Protein AF-A0A7S1IPW2-F1 (afdb_monomer_lite)

InterPro domains:
  IPR012319 Formamidopyrimidine-DNA glycosylase, catalytic domain [PF01149] (5-88)
  IPR012319 Formamidopyrimidine-DNA glycosylase, catalytic domain [PS51068] (1-64)
  IPR012319 Formamidopyrimidine-DNA glycosylase, catalytic domain [SM00898] (1-96)
  IPR035937 Formamidopyrimidine-DNA glycosylase, N-terminal [G3DSA:3.20.190.10] (1-101)
  IPR035937 Formamidopyrimidine-DNA glycosylase, N-terminal [SSF81624] (7-118)

Secondary structure (DSSP, 8-state):
---HHHHHHHHTT-EEEEEEEETTEEEEEEESSS-EEEEE-TTTEEEEETTSPPPS--SS---TTSSSPTTEEEEEE-TTS-EEEEEESS-TTS-EEEEESS-GGGSTTGGGSPPPTTTS---HHHHHHHHHT--S-HHHHHH-TT-

pLDDT: mean 88.31, std 10.42, range [50.03, 96.75]

Foldseek 3Di:
DDDPVRVCVVPPPWDFDDWDDADQKIWTQTPVAFKIKMKGQFDQKDKDKQPDDDDPPDPDDFPNPDPPTPQFPDWDADPVRIIMTIGGPPDPVGMDIDMDRDDDCCDPPNVQFDAGPPPGDDDVVVVCVQQVPDDDDSVVSVPPRND

Radius of gyration: 17.46 Å; chains: 1; bounding box: 42×35×47 Å

Structure (mmCIF, N/CA/C/O backbone):
data_AF-A0A7S1IPW2-F1
#
_entry.id   AF-A0A7S1IPW2-F1
#
loop_
_atom_site.group_PDB
_atom_site.id
_atom_site.type_symbol
_atom_site.label_atom_id
_atom_site.label_alt_id
_atom_site.label_comp_id
_atom_site.label_asym_id
_atom_site.label_entity_id
_atom_site.label_seq_id
_atom_site.pdbx_PDB_ins_code
_atom_site.Cartn_x
_atom_site.Cartn_y
_atom_site.Cartn_z
_atom_site.occupancy
_atom_site.B_iso_or_equiv
_atom_site.auth_seq_id
_atom_site.auth_comp_id
_atom_site.auth_asym_id
_atom_site.auth_atom_id
_atom_site.pdbx_PDB_model_num
ATOM 1 N N . LYS A 1 1 ? 8.677 12.962 5.984 1.00 60.56 1 LYS A N 1
ATOM 2 C CA . LYS A 1 1 ? 7.845 12.067 6.827 1.00 60.56 1 LYS A CA 1
ATOM 3 C C . LYS A 1 1 ? 6.716 12.916 7.394 1.00 60.56 1 LYS A C 1
ATOM 5 O O . LYS A 1 1 ? 7.023 13.973 7.926 1.00 60.56 1 LYS A O 1
ATOM 10 N N . VAL A 1 2 ? 5.459 12.518 7.205 1.00 81.62 2 VAL A N 1
ATOM 11 C CA . VAL A 1 2 ? 4.288 13.218 7.767 1.00 81.62 2 VAL A CA 1
ATOM 12 C C . VAL A 1 2 ? 4.082 12.719 9.200 1.00 81.62 2 VAL A C 1
ATOM 14 O O . VAL A 1 2 ? 4.329 11.543 9.466 1.00 81.62 2 VAL A O 1
ATOM 17 N N . SER A 1 3 ? 3.699 13.593 10.132 1.00 91.00 3 SER A N 1
ATOM 18 C CA . SER A 1 3 ? 3.393 13.177 11.505 1.00 91.00 3 SER A CA 1
ATOM 19 C C . SER A 1 3 ? 2.047 12.452 11.563 1.00 91.00 3 SER A C 1
ATOM 21 O O . SER A 1 3 ? 1.158 12.713 10.752 1.00 91.00 3 SER A O 1
ATOM 23 N N . PHE A 1 4 ? 1.864 11.575 12.552 1.00 91.44 4 PHE A N 1
ATOM 24 C CA . PHE A 1 4 ? 0.583 10.890 12.743 1.00 91.44 4 PHE A CA 1
ATOM 25 C C . PHE A 1 4 ? -0.579 11.875 12.945 1.00 91.44 4 PHE A C 1
ATOM 27 O O . PHE A 1 4 ? -1.653 11.665 12.398 1.00 91.44 4 PHE A O 1
ATOM 34 N N . ALA A 1 5 ? -0.355 12.990 13.650 1.00 94.38 5 ALA A N 1
ATOM 35 C CA . ALA A 1 5 ? -1.375 14.019 13.851 1.00 94.38 5 ALA A CA 1
ATOM 36 C C . ALA A 1 5 ? -1.866 14.627 12.526 1.00 94.38 5 ALA A C 1
ATOM 38 O O . ALA A 1 5 ? -3.068 14.754 12.313 1.00 94.38 5 ALA A O 1
ATOM 39 N N . VAL A 1 6 ? -0.944 14.947 11.610 1.00 94.00 6 VAL A N 1
ATOM 40 C CA . VAL A 1 6 ? -1.299 15.467 10.279 1.00 94.00 6 VAL A CA 1
ATOM 41 C C . VAL A 1 6 ? -1.972 14.385 9.439 1.00 94.00 6 VAL A C 1
ATOM 43 O O . VAL A 1 6 ? -2.956 14.668 8.762 1.00 94.00 6 VAL A O 1
ATOM 46 N N . PHE A 1 7 ? -1.478 13.145 9.504 1.00 93.62 7 PHE A N 1
ATOM 47 C CA . PHE A 1 7 ? -2.085 12.006 8.817 1.00 93.62 7 PHE A CA 1
ATOM 48 C C . PHE A 1 7 ? -3.541 11.803 9.253 1.00 93.62 7 PHE A C 1
ATOM 50 O O . PHE A 1 7 ? -4.439 11.798 8.418 1.00 93.62 7 PHE A O 1
ATOM 57 N N . LYS A 1 8 ? -3.778 11.729 10.565 1.00 95.06 8 LYS A N 1
ATOM 58 C CA . LYS A 1 8 ? -5.102 11.589 11.169 1.00 95.06 8 LYS A CA 1
ATOM 59 C C . LYS A 1 8 ? -6.031 12.728 10.747 1.00 95.06 8 LYS A C 1
ATOM 61 O O . LYS A 1 8 ? -7.079 12.463 10.171 1.00 95.06 8 LYS A O 1
ATOM 66 N N . ALA A 1 9 ? -5.609 13.980 10.929 1.00 94.62 9 ALA A N 1
ATOM 67 C CA . ALA A 1 9 ? -6.421 15.150 10.588 1.00 94.62 9 ALA A CA 1
ATOM 68 C C . ALA A 1 9 ? -6.792 15.218 9.097 1.00 94.62 9 ALA A C 1
ATOM 70 O O . ALA A 1 9 ? -7.846 15.732 8.734 1.00 94.62 9 ALA A O 1
ATOM 71 N N . LYS A 1 10 ? -5.929 14.705 8.212 1.00 93.56 10 LYS A N 1
ATOM 72 C CA . LYS A 1 10 ? -6.196 14.667 6.771 1.00 93.56 10 LYS A CA 1
ATOM 73 C C . LYS A 1 10 ? -7.167 13.559 6.372 1.00 93.56 10 LYS A C 1
ATOM 75 O O . LYS A 1 10 ? -7.782 13.705 5.322 1.00 93.56 10 LYS A O 1
ATOM 80 N N . LEU A 1 11 ? -7.290 12.486 7.152 1.00 93.69 11 LEU A N 1
ATOM 81 C CA . LEU A 1 11 ? -8.143 11.334 6.844 1.00 93.69 11 LEU A CA 1
ATOM 82 C C . LEU A 1 11 ? -9.489 11.369 7.580 1.00 93.69 11 LEU A C 1
ATOM 84 O O . LEU A 1 11 ? -10.479 10.884 7.037 1.00 93.69 11 LEU A O 1
ATOM 88 N N . GLU A 1 12 ? -9.541 11.920 8.793 1.00 94.94 12 GLU A N 1
ATOM 89 C CA . GLU A 1 12 ? -10.765 11.955 9.597 1.00 94.94 12 GLU A CA 1
ATOM 90 C C . GLU A 1 12 ? -11.916 12.671 8.879 1.00 94.94 12 GLU A C 1
ATOM 92 O O . GLU A 1 12 ? -11.739 13.703 8.233 1.00 94.94 12 GLU A O 1
ATOM 97 N N . GLY A 1 13 ? -13.113 12.088 8.984 1.00 94.38 13 GLY A N 1
ATOM 98 C CA . GLY A 1 13 ? -14.331 12.603 8.356 1.00 94.38 13 GLY A CA 1
ATOM 99 C C . GLY A 1 13 ? -14.417 12.400 6.840 1.00 94.38 13 GLY A C 1
ATOM 100 O O . GLY A 1 13 ? -15.454 12.717 6.258 1.00 94.38 13 GLY A O 1
ATOM 101 N N . ARG A 1 14 ? -13.379 11.861 6.184 1.00 95.31 14 ARG A N 1
ATOM 102 C CA . ARG A 1 14 ? -13.430 11.557 4.748 1.00 95.31 14 ARG A CA 1
ATOM 103 C C . ARG A 1 14 ? -14.087 10.211 4.473 1.00 95.31 14 ARG A C 1
ATOM 105 O O . ARG A 1 14 ? -13.948 9.258 5.237 1.00 95.31 14 ARG A O 1
ATOM 112 N N . LYS A 1 15 ? -14.760 10.127 3.328 1.00 95.88 15 LYS A N 1
ATOM 113 C CA . LYS A 1 15 ? -15.382 8.902 2.828 1.00 95.88 15 LYS A CA 1
ATOM 114 C C . LYS A 1 15 ? -14.413 8.152 1.921 1.00 95.88 15 LYS A C 1
ATOM 116 O O . LYS A 1 15 ? -13.854 8.748 1.008 1.00 95.88 15 LYS A O 1
ATOM 121 N N . LEU A 1 16 ? -14.238 6.854 2.158 1.00 95.69 16 LEU A N 1
ATOM 122 C CA . LEU A 1 16 ? -13.552 5.951 1.236 1.00 95.69 16 LEU A CA 1
ATOM 123 C C . LEU A 1 16 ? -14.481 5.640 0.057 1.00 95.69 16 LEU A C 1
ATOM 125 O O . LEU A 1 16 ? -15.535 5.045 0.264 1.00 95.69 16 LEU A O 1
ATOM 129 N N . GLU A 1 17 ? -14.105 6.045 -1.155 1.00 95.94 17 GLU A N 1
ATOM 130 C CA . GLU A 1 17 ? -14.885 5.763 -2.371 1.00 95.94 17 GLU A CA 1
ATOM 131 C C . GLU A 1 17 ? -14.367 4.533 -3.107 1.00 95.94 17 GLU A C 1
ATOM 133 O O . GLU A 1 17 ? -15.149 3.704 -3.567 1.00 95.94 17 GLU A O 1
ATOM 138 N N . ALA A 1 18 ? -13.044 4.410 -3.222 1.00 95.44 18 ALA A N 1
ATOM 139 C CA . ALA A 1 18 ? -12.423 3.3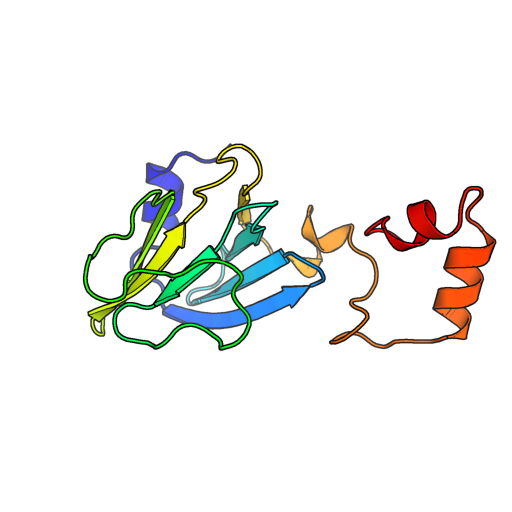25 -3.960 1.00 95.44 18 ALA A CA 1
ATOM 140 C C . ALA A 1 18 ? -11.065 2.937 -3.374 1.00 95.44 18 ALA A C 1
ATOM 142 O O . ALA A 1 18 ? -10.387 3.715 -2.696 1.00 95.44 18 ALA A O 1
ATOM 143 N N . VAL A 1 19 ? -10.673 1.699 -3.662 1.00 95.50 19 VAL A N 1
ATOM 144 C CA . VAL A 1 19 ? -9.361 1.148 -3.339 1.00 95.50 19 VAL A CA 1
ATOM 145 C C . VAL A 1 19 ? -8.697 0.734 -4.639 1.00 95.50 19 VAL A C 1
ATOM 147 O O . VAL A 1 19 ? -9.298 0.053 -5.469 1.00 95.50 19 VAL A O 1
ATOM 150 N N . HIS A 1 20 ? -7.439 1.118 -4.797 1.00 95.25 20 HIS A N 1
ATOM 151 C CA . HIS A 1 20 ? -6.660 0.840 -5.995 1.00 95.25 20 HIS A CA 1
ATOM 152 C C . HIS A 1 20 ? -5.357 0.133 -5.644 1.00 95.25 20 HIS A C 1
ATOM 154 O O . HIS A 1 20 ? -4.868 0.224 -4.517 1.00 95.25 20 HIS A O 1
ATOM 160 N N . ARG A 1 21 ? -4.771 -0.554 -6.628 1.00 95.19 21 ARG A N 1
ATOM 161 C CA . ARG A 1 21 ? -3.497 -1.267 -6.509 1.00 95.19 21 ARG A CA 1
ATOM 162 C C . ARG A 1 21 ? -2.642 -1.053 -7.752 1.00 95.19 21 ARG A C 1
ATOM 164 O O . ARG A 1 21 ? -3.157 -1.052 -8.867 1.00 95.19 21 ARG A O 1
ATOM 171 N N . ARG A 1 22 ? -1.327 -0.952 -7.549 1.00 94.19 22 ARG A N 1
ATOM 172 C CA . ARG A 1 22 ? -0.306 -1.116 -8.590 1.00 94.19 22 ARG A CA 1
ATOM 173 C C . ARG A 1 22 ? 0.931 -1.782 -7.996 1.00 94.19 22 ARG A C 1
ATOM 175 O O . ARG A 1 22 ? 1.512 -1.288 -7.030 1.00 94.19 22 ARG A O 1
ATOM 182 N N . GLY A 1 23 ? 1.327 -2.915 -8.561 1.00 93.25 23 GLY A N 1
ATOM 183 C CA . GLY A 1 23 ? 2.348 -3.785 -7.996 1.00 93.25 23 GLY A CA 1
ATOM 184 C C . GLY A 1 23 ? 1.998 -4.161 -6.555 1.00 93.25 23 GLY A C 1
ATOM 185 O O . GLY A 1 23 ? 0.901 -4.640 -6.268 1.00 93.25 23 GLY A O 1
ATOM 186 N N . LYS A 1 24 ? 2.933 -3.893 -5.641 1.00 94.38 24 LYS A N 1
ATOM 187 C CA . LYS A 1 24 ? 2.812 -4.164 -4.196 1.00 94.38 24 LYS A CA 1
ATOM 188 C C . LYS A 1 24 ? 2.318 -2.959 -3.388 1.00 94.38 24 LYS A C 1
ATOM 190 O O . LYS A 1 24 ? 2.398 -2.959 -2.160 1.00 94.38 24 LYS A O 1
ATOM 195 N N . TYR A 1 25 ? 1.844 -1.926 -4.079 1.00 96.00 25 TYR A N 1
ATOM 196 C CA . TYR A 1 25 ? 1.293 -0.719 -3.484 1.00 96.00 25 TYR A CA 1
ATOM 197 C C . TYR A 1 25 ? -0.214 -0.707 -3.663 1.00 96.00 25 TYR A C 1
ATOM 199 O O . TYR A 1 25 ? -0.724 -1.068 -4.723 1.00 96.00 25 TYR A O 1
ATOM 207 N N . PHE A 1 26 ? -0.918 -0.229 -2.652 1.00 96.19 26 PHE A N 1
ATOM 208 C CA . PHE A 1 26 ? -2.342 0.053 -2.742 1.00 96.19 26 PHE A CA 1
ATOM 209 C C . PHE A 1 26 ? -2.636 1.394 -2.084 1.00 96.19 26 PHE A C 1
ATOM 211 O O . PHE A 1 26 ? -1.854 1.874 -1.263 1.00 96.19 26 PHE A O 1
ATOM 218 N N . TRP A 1 27 ? -3.725 2.035 -2.478 1.00 96.75 27 TRP A N 1
ATOM 219 C CA . TRP A 1 27 ? -4.108 3.331 -1.932 1.00 96.75 27 TRP A CA 1
ATOM 220 C C . TRP A 1 27 ? -5.612 3.504 -1.920 1.00 96.75 27 TRP A C 1
ATOM 222 O O . TRP A 1 27 ? -6.349 2.767 -2.580 1.00 96.75 27 TRP A O 1
ATOM 232 N N . PHE A 1 28 ? -6.041 4.491 -1.144 1.00 96.44 28 PHE A N 1
ATOM 233 C CA . PHE A 1 28 ? -7.438 4.852 -1.008 1.00 96.44 28 PHE A CA 1
ATOM 234 C C . PHE A 1 28 ? -7.728 6.159 -1.721 1.00 96.44 28 PHE A C 1
ATOM 236 O O . PHE A 1 28 ? -7.016 7.152 -1.538 1.00 96.44 28 PHE A O 1
ATOM 243 N N . ASP A 1 29 ? -8.813 6.148 -2.480 1.00 95.62 29 ASP A N 1
ATOM 244 C CA . ASP A 1 29 ? -9.420 7.346 -3.025 1.00 95.62 29 ASP A CA 1
ATOM 245 C C . ASP A 1 29 ? -10.504 7.812 -2.055 1.00 95.62 29 ASP A C 1
ATOM 247 O O . ASP A 1 29 ? -11.434 7.075 -1.707 1.00 95.62 29 ASP A O 1
ATOM 251 N N . LEU A 1 30 ? -10.320 9.036 -1.561 1.00 95.38 30 LEU A N 1
ATOM 252 C CA . LEU A 1 30 ? -11.132 9.629 -0.507 1.00 95.38 30 LEU A CA 1
ATOM 253 C C . LEU A 1 30 ? -11.917 10.831 -1.035 1.00 95.38 30 LEU A C 1
ATOM 255 O O . LEU A 1 30 ? -11.380 11.635 -1.798 1.00 95.38 30 LEU A O 1
ATOM 259 N N . THR A 1 31 ? -13.143 11.001 -0.543 1.00 94.31 31 THR A N 1
ATOM 260 C CA . THR A 1 31 ? -13.981 12.184 -0.770 1.00 94.31 31 THR A CA 1
ATOM 261 C C . THR A 1 31 ? -14.124 12.994 0.526 1.00 94.31 31 THR A C 1
ATOM 263 O O . THR A 1 31 ? -14.455 12.414 1.565 1.00 94.31 31 THR A O 1
ATOM 266 N N . PRO A 1 32 ? -13.910 14.325 0.498 1.00 91.44 32 PRO A N 1
ATOM 267 C CA . PRO A 1 32 ? -13.458 15.113 -0.651 1.00 91.44 32 PRO A CA 1
ATOM 268 C C . PRO A 1 32 ? -12.015 14.778 -1.059 1.00 91.44 32 PRO A C 1
ATOM 270 O O . PRO A 1 32 ? -11.162 14.442 -0.226 1.00 91.44 32 PRO A O 1
ATOM 273 N N . SER A 1 33 ? -11.758 14.878 -2.362 1.00 85.81 33 SER A N 1
ATOM 274 C CA . SER A 1 33 ? -10.460 14.598 -2.968 1.00 85.81 33 SER A CA 1
ATOM 275 C C . SER A 1 33 ? -9.411 15.626 -2.539 1.00 85.81 33 SER A C 1
ATOM 277 O O . SER A 1 33 ? -9.713 16.779 -2.238 1.00 85.81 33 SER A O 1
ATOM 279 N N . GLY A 1 34 ? -8.151 15.191 -2.464 1.00 82.94 34 GLY A N 1
ATOM 280 C CA . GLY A 1 34 ? -7.027 16.077 -2.143 1.00 82.94 34 GLY A CA 1
ATOM 281 C C . GLY A 1 34 ? -5.906 15.434 -1.336 1.00 82.94 34 GLY A C 1
ATOM 282 O O . GLY A 1 34 ? -4.826 16.002 -1.278 1.00 82.94 34 GLY A O 1
ATOM 283 N N . SER A 1 35 ? -6.133 14.263 -0.732 1.00 90.44 35 SER A N 1
ATOM 284 C CA . SER A 1 35 ? -5.075 13.486 -0.076 1.00 90.44 35 SER A CA 1
ATOM 285 C C . SER A 1 35 ? -5.401 11.996 -0.160 1.00 90.44 35 SER A C 1
ATOM 287 O O . SER A 1 35 ? -6.486 11.597 0.259 1.00 90.44 35 SER A O 1
ATOM 289 N N . SER A 1 36 ? -4.466 11.188 -0.655 1.00 94.94 36 SER A N 1
ATOM 290 C CA . SER A 1 36 ? -4.604 9.732 -0.747 1.00 94.94 36 SER A CA 1
ATOM 291 C C . SER A 1 36 ? -3.559 9.055 0.143 1.00 94.94 36 SER A C 1
ATOM 293 O O . SER A 1 36 ? -2.355 9.289 -0.038 1.00 94.94 36 SER A O 1
ATOM 295 N N . PRO A 1 37 ? -3.969 8.225 1.120 1.00 95.50 37 PRO A N 1
ATOM 296 C CA . PRO A 1 37 ? -3.036 7.379 1.838 1.00 95.50 37 PRO A CA 1
ATOM 297 C C . PRO A 1 37 ? -2.613 6.216 0.933 1.00 95.50 37 PRO A C 1
ATOM 299 O O . PRO A 1 37 ? -3.450 5.518 0.360 1.00 95.50 37 PRO A O 1
ATOM 302 N N . VAL A 1 38 ? -1.304 6.024 0.798 1.00 96.56 38 VAL A N 1
ATOM 303 C CA . VAL A 1 38 ? -0.690 4.949 0.011 1.00 96.56 38 VAL A CA 1
ATOM 304 C C . VAL A 1 38 ? 0.041 4.013 0.955 1.00 96.56 38 VAL A C 1
ATOM 306 O O . VAL A 1 38 ? 0.738 4.459 1.866 1.00 96.56 38 VAL A O 1
ATOM 309 N N . PHE A 1 39 ? -0.073 2.718 0.711 1.00 95.94 39 PHE A N 1
ATOM 310 C CA . PHE A 1 39 ? 0.407 1.665 1.588 1.00 95.94 39 PHE A CA 1
ATOM 311 C C . PHE A 1 39 ? 1.291 0.682 0.821 1.00 95.94 39 PHE A C 1
ATOM 313 O O . PHE A 1 39 ? 1.060 0.395 -0.354 1.00 95.94 39 PHE A O 1
ATOM 320 N N . HIS A 1 40 ? 2.291 0.140 1.508 1.00 95.50 40 HIS A N 1
ATOM 321 C CA . HIS A 1 40 ? 3.102 -0.982 1.049 1.00 95.50 40 HIS A CA 1
ATOM 322 C C . HIS A 1 40 ? 3.345 -1.924 2.228 1.00 95.50 40 HIS A C 1
ATOM 324 O O . HIS A 1 40 ? 3.876 -1.500 3.257 1.00 95.50 40 HIS A O 1
ATOM 330 N N . LEU A 1 41 ? 2.977 -3.198 2.067 1.00 92.88 41 LEU A N 1
ATOM 331 C CA . LEU A 1 41 ? 3.004 -4.192 3.149 1.00 92.88 41 LEU A CA 1
ATOM 332 C C . LEU A 1 41 ? 4.427 -4.566 3.586 1.00 92.88 41 LEU A C 1
ATOM 334 O O . LEU A 1 41 ? 4.651 -4.959 4.720 1.00 92.88 41 LEU A O 1
ATOM 338 N N . GLY A 1 42 ? 5.424 -4.399 2.721 1.00 91.81 42 GLY A N 1
ATOM 339 C CA . GLY A 1 42 ? 6.782 -4.818 3.058 1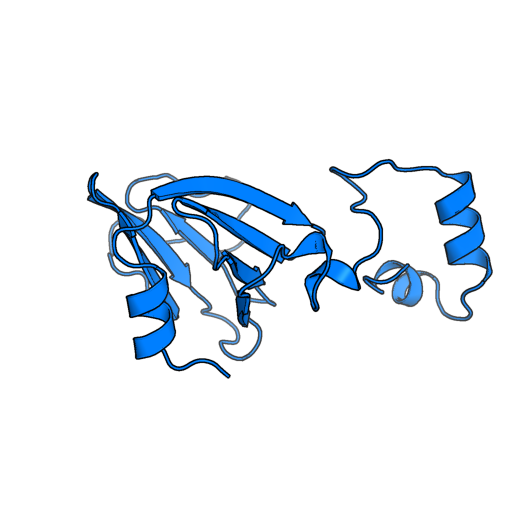.00 91.81 42 GLY A CA 1
ATOM 340 C C . GLY A 1 42 ? 6.885 -6.339 3.070 1.00 91.81 42 GLY A C 1
ATOM 341 O O . GLY A 1 42 ? 6.331 -6.994 2.190 1.00 91.81 42 GLY A O 1
ATOM 342 N N . LEU A 1 43 ? 7.643 -6.882 4.020 1.00 89.31 43 LEU A N 1
ATOM 343 C CA . LEU A 1 43 ? 7.900 -8.320 4.105 1.00 89.31 43 LEU A CA 1
ATOM 344 C C . LEU A 1 43 ? 6.956 -9.037 5.076 1.00 89.31 43 LEU A C 1
ATOM 346 O O . LEU A 1 43 ? 6.591 -10.176 4.814 1.00 89.31 43 LEU A O 1
ATOM 350 N N . GLY A 1 44 ? 6.580 -8.380 6.176 1.00 85.50 44 GLY A N 1
ATOM 351 C CA . GLY A 1 44 ? 5.726 -8.943 7.228 1.00 85.50 44 GLY A CA 1
ATOM 352 C C . GLY A 1 44 ? 4.359 -8.282 7.359 1.00 85.50 44 GLY A C 1
ATOM 353 O O . GLY A 1 44 ? 3.606 -8.631 8.265 1.00 85.50 44 GLY A O 1
ATOM 354 N N . GLY A 1 45 ? 4.049 -7.305 6.503 1.00 88.94 45 GLY A N 1
ATOM 355 C CA . GLY A 1 45 ? 2.824 -6.532 6.623 1.00 88.94 45 GLY A CA 1
ATOM 356 C C . GLY A 1 45 ? 1.579 -7.308 6.217 1.00 88.94 45 GLY A C 1
ATOM 357 O O . GLY A 1 45 ? 1.563 -8.005 5.201 1.00 88.94 45 GLY A O 1
ATOM 358 N N . SER A 1 46 ? 0.501 -7.110 6.966 1.00 88.69 46 SER A N 1
ATOM 359 C CA . SER A 1 46 ? -0.809 -7.700 6.708 1.00 88.69 46 SER A CA 1
ATOM 360 C C . SER A 1 46 ? -1.932 -6.698 6.937 1.00 88.69 46 SER A C 1
ATOM 362 O O . SER A 1 46 ? -1.822 -5.785 7.757 1.00 88.69 46 SER A O 1
ATOM 364 N N . ILE A 1 47 ? -3.039 -6.922 6.228 1.00 89.94 47 ILE A N 1
ATOM 365 C CA . ILE A 1 47 ? -4.321 -6.263 6.466 1.00 89.94 47 ILE A CA 1
ATOM 366 C C . ILE A 1 47 ? -5.299 -7.286 7.038 1.00 89.94 47 ILE A C 1
ATOM 368 O O . ILE A 1 47 ? -5.454 -8.388 6.493 1.00 89.94 47 ILE A O 1
ATOM 372 N N . THR A 1 48 ? -5.983 -6.881 8.101 1.00 88.88 48 THR A N 1
ATOM 373 C CA . THR A 1 48 ? -7.061 -7.631 8.747 1.00 88.88 48 THR A CA 1
ATOM 374 C C . THR A 1 48 ? -8.258 -6.709 8.937 1.00 88.88 48 THR A C 1
ATOM 376 O O . THR A 1 48 ? -8.093 -5.536 9.269 1.00 88.88 48 THR A O 1
ATOM 379 N N . ILE A 1 49 ? -9.465 -7.234 8.739 1.00 90.19 49 ILE A N 1
ATOM 380 C CA . ILE A 1 49 ? -10.713 -6.530 9.035 1.00 90.19 49 ILE A CA 1
ATOM 381 C C . ILE A 1 49 ? -11.391 -7.273 10.186 1.00 90.19 49 ILE A C 1
ATOM 383 O O . ILE A 1 49 ? -11.530 -8.492 10.125 1.00 90.19 49 ILE A O 1
ATOM 387 N N . LYS A 1 50 ? -11.784 -6.555 11.243 1.00 89.38 50 LYS A N 1
ATOM 388 C CA . LYS A 1 50 ? -12.395 -7.164 12.432 1.00 89.38 50 LYS A CA 1
ATOM 389 C C . LYS A 1 50 ? -13.650 -7.956 12.050 1.00 89.38 50 LYS A C 1
ATOM 391 O O . LYS A 1 50 ? -14.546 -7.402 11.418 1.00 89.38 50 LYS A O 1
ATOM 396 N N . GLY A 1 51 ? -13.720 -9.222 12.465 1.00 85.31 51 GLY A N 1
ATOM 397 C CA . GLY A 1 51 ? -14.871 -10.101 12.222 1.00 85.31 51 GLY A CA 1
ATOM 398 C C . GLY A 1 51 ? -15.003 -10.617 10.784 1.00 85.31 51 GLY A C 1
ATOM 399 O O . GLY A 1 51 ? -16.014 -11.234 10.458 1.00 85.31 51 GLY A O 1
ATOM 400 N N . VAL A 1 52 ? -14.012 -10.373 9.921 1.00 84.69 52 VAL A N 1
ATOM 401 C CA . VAL A 1 52 ? -13.965 -10.917 8.560 1.00 84.69 52 VAL A CA 1
ATOM 402 C C . VAL A 1 52 ? -12.875 -11.973 8.505 1.00 84.69 52 VAL A C 1
ATOM 404 O O . VAL A 1 52 ? -11.716 -11.666 8.787 1.00 84.69 52 VAL A O 1
ATOM 407 N N . GLN A 1 53 ? -13.244 -13.192 8.101 1.00 76.06 53 GLN A N 1
ATOM 408 C CA . GLN A 1 53 ? -1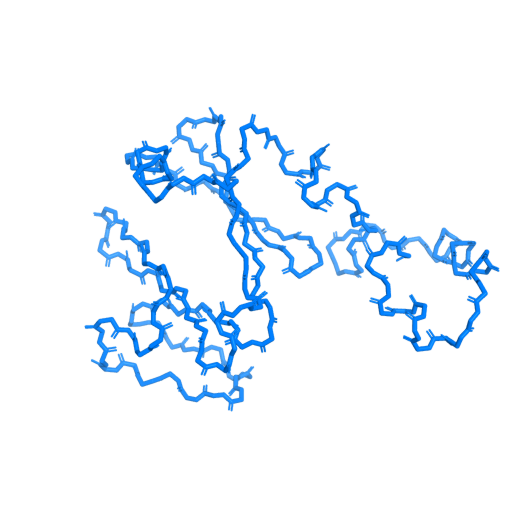2.278 -14.278 7.984 1.00 76.06 53 GLN A CA 1
ATOM 409 C C . GLN A 1 53 ? -11.119 -13.882 7.055 1.00 76.06 53 GLN A C 1
ATOM 411 O O . GLN A 1 53 ? -11.355 -13.356 5.958 1.00 76.06 53 GLN A O 1
ATOM 416 N N . PRO A 1 54 ? -9.863 -14.124 7.466 1.00 70.31 54 PRO A N 1
ATOM 417 C CA . PRO A 1 54 ? -8.714 -13.893 6.608 1.00 70.31 54 PRO A CA 1
ATOM 418 C C . PRO A 1 54 ? -8.769 -14.764 5.343 1.00 70.31 54 PRO A C 1
ATOM 420 O O . PRO A 1 54 ? -9.363 -15.837 5.331 1.00 70.31 54 PRO A O 1
ATOM 423 N N . PHE A 1 55 ? -8.103 -14.320 4.275 1.00 69.00 55 PHE A N 1
ATOM 424 C CA . PHE A 1 55 ? -7.955 -15.118 3.052 1.00 69.00 55 PHE A CA 1
ATOM 425 C C . PHE A 1 55 ? -7.300 -16.485 3.335 1.00 69.00 55 PHE A C 1
ATOM 427 O O . PHE A 1 55 ? -6.339 -16.542 4.101 1.00 69.00 55 PHE A O 1
ATOM 434 N N . GLU A 1 56 ? -7.767 -17.548 2.661 1.00 57.31 56 GLU A N 1
ATOM 435 C CA . GLU A 1 56 ? -7.306 -18.945 2.842 1.00 57.31 56 GLU A CA 1
ATOM 436 C C . GLU A 1 56 ? -5.786 -19.136 2.677 1.00 57.31 56 GLU A C 1
ATOM 438 O O . GLU A 1 56 ? -5.209 -20.052 3.255 1.00 57.31 56 GLU A O 1
ATOM 443 N N . TYR A 1 57 ? -5.115 -18.253 1.932 1.00 59.22 57 TYR A N 1
ATOM 444 C CA . TYR A 1 57 ? -3.675 -18.313 1.668 1.00 59.22 57 TYR A CA 1
ATOM 445 C C . TYR A 1 57 ? -2.901 -17.250 2.457 1.00 59.22 57 TYR A C 1
ATOM 447 O O . TYR A 1 57 ? -2.279 -16.355 1.879 1.00 59.22 57 TYR A O 1
ATOM 455 N N . LYS A 1 58 ? -2.942 -17.332 3.790 1.00 56.31 58 LYS A N 1
ATOM 456 C CA . LYS A 1 58 ? -2.020 -16.603 4.670 1.00 56.31 58 LYS A CA 1
ATOM 457 C C . LYS A 1 58 ? -1.155 -17.601 5.440 1.00 56.31 58 LYS A C 1
ATOM 459 O O . LYS A 1 58 ? -1.676 -18.438 6.166 1.00 56.31 58 LYS A O 1
ATOM 464 N N . ASP A 1 59 ? 0.167 -17.458 5.333 1.00 50.03 59 ASP A N 1
ATOM 465 C CA . ASP A 1 59 ? 1.151 -18.265 6.082 1.00 50.03 59 ASP A CA 1
ATOM 466 C C . ASP A 1 59 ? 1.171 -17.962 7.597 1.00 50.03 59 ASP A C 1
ATOM 468 O O . ASP A 1 59 ? 1.943 -18.554 8.349 1.00 50.03 59 ASP A O 1
ATOM 472 N N . PHE A 1 60 ? 0.330 -17.041 8.072 1.00 54.47 60 PHE A N 1
ATOM 473 C CA . PHE A 1 60 ? 0.219 -16.666 9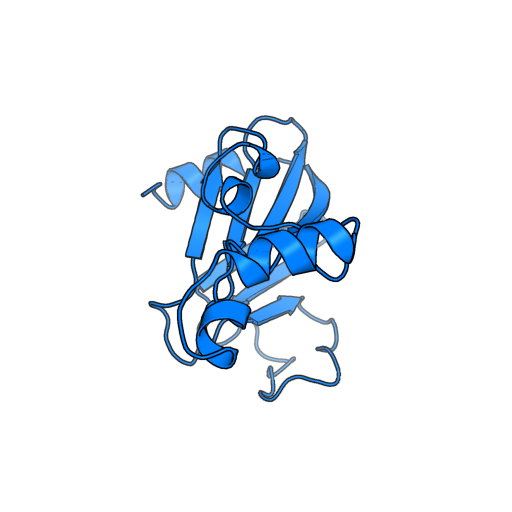.478 1.00 54.47 60 PHE A CA 1
ATOM 474 C C . PHE A 1 60 ? -1.249 -16.649 9.910 1.00 54.47 60 PHE A C 1
ATOM 476 O O . PHE A 1 60 ? -2.124 -16.144 9.202 1.00 54.47 60 PHE A O 1
ATOM 483 N N . LYS A 1 61 ? -1.513 -17.197 11.099 1.00 53.69 61 LYS A N 1
ATOM 484 C CA . LYS A 1 61 ? -2.823 -17.108 11.745 1.00 53.69 61 LYS A CA 1
ATOM 485 C C . LYS A 1 61 ? -3.003 -15.689 12.266 1.00 53.69 61 LYS A C 1
ATOM 487 O O . LYS A 1 61 ? -2.162 -15.198 13.012 1.00 53.69 61 LYS A O 1
ATOM 492 N N . VAL A 1 62 ? -4.092 -15.043 11.877 1.00 55.22 62 VAL A N 1
ATOM 493 C CA . VAL A 1 62 ? -4.594 -13.893 12.624 1.00 55.22 62 VAL A CA 1
ATOM 494 C C . VAL A 1 62 ? -5.551 -14.475 13.655 1.00 55.22 62 VAL A C 1
ATOM 496 O O . VAL A 1 62 ? -6.482 -15.182 13.282 1.00 55.22 62 VAL A O 1
ATOM 499 N N . GLU A 1 63 ? -5.279 -14.277 14.941 1.00 56.41 63 GLU A N 1
ATOM 500 C CA . GLU A 1 63 ? -6.230 -14.649 15.989 1.00 56.41 63 GLU A CA 1
ATOM 501 C C . GLU A 1 63 ? -7.446 -13.722 15.872 1.00 56.41 63 GLU A C 1
ATOM 503 O O . GLU A 1 63 ? -7.368 -12.543 16.212 1.00 56.41 63 GLU A O 1
ATOM 508 N N . ASP A 1 64 ? -8.548 -14.240 15.323 1.00 57.00 64 ASP A N 1
ATOM 509 C CA . ASP A 1 64 ? -9.747 -13.456 14.981 1.00 57.00 64 ASP A CA 1
ATOM 510 C C . ASP A 1 64 ? -10.461 -12.853 16.211 1.00 57.00 64 ASP A C 1
ATOM 512 O O . ASP A 1 64 ? -11.214 -11.885 16.071 1.00 57.00 64 ASP A O 1
ATOM 516 N N . ASP A 1 65 ? -10.193 -13.368 17.418 1.00 64.25 65 ASP A N 1
ATOM 517 C CA . ASP A 1 65 ? -10.918 -12.988 18.638 1.00 64.25 65 ASP A CA 1
ATOM 518 C C . ASP A 1 65 ? -10.289 -11.813 19.409 1.00 64.25 65 ASP A C 1
ATOM 520 O O . ASP A 1 65 ? -10.986 -11.128 20.167 1.00 64.25 65 ASP A O 1
ATOM 524 N N . THR A 1 66 ? -8.999 -11.520 19.206 1.00 77.88 66 THR A N 1
ATOM 525 C CA . THR A 1 66 ? -8.298 -10.466 19.960 1.00 77.88 66 THR A CA 1
ATOM 526 C C . THR A 1 66 ? -8.159 -9.198 19.119 1.00 77.88 66 THR A C 1
ATOM 528 O O . THR A 1 66 ? -7.485 -9.179 18.090 1.00 77.88 66 THR A O 1
ATOM 531 N N . TRP A 1 67 ? -8.784 -8.101 19.566 1.00 85.62 67 TRP A N 1
ATOM 532 C CA . TRP A 1 67 ? -8.712 -6.801 18.891 1.00 85.62 67 TRP A CA 1
ATOM 533 C C . TRP A 1 67 ? -8.312 -5.665 19.852 1.00 85.62 67 TRP A C 1
ATOM 535 O O . TRP A 1 67 ? -8.950 -5.525 20.898 1.00 85.62 67 TRP A O 1
ATOM 545 N N . PRO A 1 68 ? -7.364 -4.778 19.484 1.00 87.94 68 PRO A N 1
ATOM 546 C CA . PRO A 1 68 ? -6.614 -4.761 18.225 1.00 87.94 68 PRO A CA 1
ATOM 547 C C . PRO A 1 68 ? -5.636 -5.940 18.102 1.00 87.94 68 PRO A C 1
ATOM 549 O O . PRO A 1 68 ? -5.209 -6.469 19.127 1.00 87.94 68 PRO A O 1
ATOM 552 N N . PRO A 1 69 ? -5.271 -6.344 16.871 1.00 87.50 69 PRO A N 1
ATOM 553 C CA . PRO A 1 69 ? -4.298 -7.410 16.670 1.00 87.50 69 PRO A CA 1
ATOM 554 C C . PRO A 1 69 ? -2.929 -7.069 17.266 1.00 87.50 69 PRO A C 1
ATOM 556 O O . PRO A 1 69 ? -2.540 -5.896 17.336 1.00 87.50 69 PRO A O 1
ATOM 559 N N . GLU A 1 70 ? -2.163 -8.101 17.618 1.00 85.00 70 GLU A N 1
ATOM 560 C CA . GLU A 1 70 ? -0.752 -7.942 17.965 1.00 85.00 70 GLU A CA 1
ATOM 561 C C . GLU A 1 70 ? 0.026 -7.313 16.790 1.00 85.00 70 GLU A C 1
ATOM 563 O O . GLU A 1 70 ? -0.313 -7.498 15.617 1.00 85.00 70 GLU A O 1
ATOM 568 N N . PHE A 1 71 ? 1.066 -6.534 17.098 1.00 88.12 71 PHE A N 1
ATOM 569 C CA . PHE A 1 71 ? 1.896 -5.826 16.110 1.00 88.12 71 PHE A CA 1
ATOM 570 C C . PHE A 1 71 ? 1.141 -4.803 15.243 1.00 88.12 71 PHE A C 1
ATOM 572 O O . PHE A 1 71 ? 1.507 -4.559 14.087 1.00 88.12 71 PHE A O 1
ATOM 579 N N . LEU A 1 72 ? 0.094 -4.181 15.796 1.00 90.75 72 LEU A N 1
ATOM 580 C CA . LEU A 1 72 ? -0.629 -3.086 15.155 1.00 90.75 72 LEU A CA 1
ATOM 581 C C . LEU A 1 72 ? 0.306 -1.909 14.836 1.00 90.75 72 LEU A C 1
ATOM 583 O O . LEU A 1 72 ? 0.898 -1.304 15.728 1.00 90.75 72 LEU A O 1
ATOM 587 N N . ALA A 1 73 ? 0.361 -1.531 13.561 1.00 90.19 73 ALA A N 1
ATOM 588 C CA . ALA A 1 73 ? 1.058 -0.334 13.098 1.00 90.19 73 ALA A CA 1
ATOM 589 C C . ALA A 1 73 ? 0.090 0.811 12.744 1.00 90.19 73 ALA A C 1
ATOM 591 O O . ALA A 1 73 ? 0.422 1.979 12.946 1.00 90.19 73 ALA A O 1
ATOM 592 N N . LEU A 1 74 ? -1.115 0.503 12.251 1.00 92.25 74 LEU A N 1
ATOM 593 C CA . LEU A 1 74 ? -2.175 1.486 11.999 1.00 92.25 74 LEU A CA 1
ATOM 594 C C . LEU A 1 74 ? -3.549 0.819 12.094 1.00 92.25 74 LEU A C 1
ATOM 596 O O . LEU A 1 74 ? -3.763 -0.237 11.508 1.00 92.25 74 LEU A O 1
ATOM 600 N N . GLU A 1 75 ? -4.497 1.475 12.758 1.00 94.75 75 GLU A N 1
ATOM 601 C CA . GLU A 1 75 ? -5.915 1.112 12.721 1.00 94.75 75 GLU A CA 1
ATOM 602 C C . GLU A 1 75 ? -6.721 2.222 12.037 1.00 94.75 75 GLU A C 1
ATOM 604 O O . GLU A 1 75 ? -6.542 3.405 12.332 1.00 94.75 75 GLU A O 1
ATOM 609 N N . LEU A 1 76 ? -7.620 1.833 11.135 1.00 94.75 76 LEU A N 1
ATOM 610 C CA . LEU A 1 76 ? -8.632 2.699 10.543 1.00 94.75 76 LEU A CA 1
ATOM 611 C C . LEU A 1 76 ? -10.007 2.263 11.041 1.00 94.75 76 LEU A C 1
ATOM 613 O O . LEU A 1 76 ? -10.393 1.102 10.892 1.00 94.75 76 LEU A O 1
ATOM 617 N N . ILE A 1 77 ? -10.732 3.209 11.628 1.00 95.94 77 ILE A N 1
ATOM 618 C CA . ILE A 1 77 ? -12.062 3.001 12.196 1.00 95.94 77 ILE A CA 1
ATOM 619 C C . ILE A 1 77 ? -13.052 3.765 11.323 1.00 95.94 77 ILE A C 1
ATOM 621 O O . ILE A 1 77 ? -12.927 4.978 11.153 1.00 95.94 77 ILE A O 1
ATOM 625 N N . PHE A 1 78 ? -14.014 3.047 10.757 1.00 95.69 78 PHE A N 1
ATOM 626 C CA . PHE A 1 78 ? -15.058 3.613 9.913 1.00 95.69 78 PHE A CA 1
ATOM 627 C C . PHE A 1 78 ? -16.317 3.915 10.737 1.00 95.69 78 PHE A C 1
ATOM 629 O O . PHE A 1 78 ? -16.511 3.386 11.829 1.00 95.69 78 PHE A O 1
ATOM 636 N N . THR A 1 79 ? -17.197 4.767 10.208 1.00 96.31 79 THR A N 1
ATOM 637 C CA . THR A 1 79 ? -18.434 5.201 10.887 1.00 96.31 79 THR A CA 1
ATOM 638 C C . THR A 1 79 ? -19.501 4.111 11.007 1.00 96.31 79 THR A C 1
ATOM 640 O O . THR A 1 79 ? -20.463 4.286 11.743 1.00 96.31 79 THR A O 1
ATOM 643 N N . ASN A 1 80 ? -19.347 3.003 10.284 1.00 94.25 80 ASN A N 1
ATOM 644 C CA . ASN A 1 80 ? -20.213 1.825 10.325 1.00 94.25 80 ASN A CA 1
ATOM 645 C C . ASN A 1 80 ? -19.612 0.685 11.169 1.00 94.25 80 ASN A C 1
ATOM 647 O O . ASN A 1 80 ? -19.867 -0.483 10.888 1.00 94.25 80 ASN A O 1
ATOM 651 N N . ASP A 1 81 ? -18.754 1.026 12.135 1.00 91.75 81 ASP A N 1
ATOM 652 C CA . ASP A 1 81 ? -18.062 0.107 13.049 1.00 91.75 81 ASP A CA 1
ATOM 653 C C . ASP A 1 81 ? -17.105 -0.904 12.391 1.00 91.75 81 ASP A C 1
ATOM 655 O O . ASP A 1 81 ? -16.516 -1.747 13.075 1.00 91.75 81 ASP A O 1
ATOM 659 N N . ILE A 1 82 ? -16.856 -0.789 11.081 1.00 93.38 82 ILE A N 1
ATOM 660 C CA . ILE A 1 82 ? -15.786 -1.541 10.426 1.00 93.38 82 ILE A CA 1
ATOM 661 C C . ILE A 1 82 ? -14.444 -1.048 10.970 1.00 93.38 82 ILE A C 1
ATOM 663 O O . ILE A 1 82 ? -14.163 0.153 11.022 1.00 93.38 82 ILE A O 1
ATOM 667 N N . ARG A 1 83 ? -13.585 -1.995 11.348 1.00 94.31 83 ARG A N 1
ATOM 668 C CA . ARG A 1 83 ? -12.222 -1.730 11.807 1.00 94.31 83 ARG A CA 1
ATOM 669 C C . ARG A 1 83 ? -11.233 -2.484 10.935 1.00 94.31 83 ARG A C 1
ATOM 671 O O . ARG A 1 83 ? -11.311 -3.706 10.823 1.00 94.31 83 ARG A O 1
ATOM 678 N N . LEU A 1 84 ? -10.316 -1.748 10.318 1.00 93.50 84 LEU A N 1
ATOM 679 C CA . LEU A 1 84 ? -9.248 -2.282 9.482 1.00 93.50 84 LEU A CA 1
ATOM 680 C C . LEU A 1 84 ? -7.917 -2.061 10.194 1.00 93.50 84 LEU A C 1
ATOM 682 O O . LEU A 1 84 ? -7.560 -0.930 10.516 1.00 93.50 84 LEU A O 1
ATOM 686 N N . ALA A 1 85 ? -7.176 -3.138 10.414 1.00 92.19 85 ALA A N 1
ATOM 687 C CA . ALA A 1 85 ? -5.864 -3.118 11.035 1.00 92.19 85 ALA A CA 1
ATOM 688 C C . ALA A 1 85 ? -4.781 -3.425 10.003 1.00 92.19 85 ALA A C 1
ATOM 690 O O . ALA A 1 85 ? -4.869 -4.391 9.242 1.00 92.19 85 ALA A O 1
ATOM 691 N N . PHE A 1 86 ? -3.740 -2.605 10.023 1.00 91.62 86 PHE A N 1
ATOM 692 C CA . PHE A 1 86 ? -2.468 -2.853 9.377 1.00 91.62 86 PHE A CA 1
ATOM 693 C C . PHE A 1 86 ? -1.472 -3.320 10.443 1.00 91.62 86 PHE A C 1
ATOM 695 O O . PHE A 1 86 ? -1.237 -2.620 11.432 1.00 91.62 86 PHE A O 1
ATOM 702 N N . THR A 1 87 ? -0.898 -4.501 10.245 1.00 89.38 87 THR A N 1
ATOM 703 C CA . THR A 1 87 ? 0.000 -5.175 11.198 1.00 89.38 87 THR A CA 1
ATOM 704 C C . THR A 1 87 ? 1.318 -5.515 10.520 1.00 89.38 87 THR A C 1
ATOM 706 O O . THR A 1 87 ? 1.325 -5.722 9.311 1.00 89.38 87 THR A O 1
ATOM 709 N N . ASP A 1 88 ? 2.423 -5.566 11.264 1.00 88.69 88 ASP A N 1
ATOM 710 C CA . ASP A 1 88 ? 3.725 -6.030 10.758 1.00 88.69 88 ASP A CA 1
ATOM 711 C C . ASP A 1 88 ? 4.514 -6.704 11.887 1.00 88.69 88 ASP A C 1
ATOM 713 O O . ASP A 1 88 ? 5.268 -6.058 12.616 1.00 88.69 88 ASP A O 1
ATOM 717 N N . GLY A 1 89 ? 4.287 -8.009 12.057 1.00 81.62 89 GLY A N 1
ATOM 718 C CA . GLY A 1 89 ? 4.881 -8.793 13.145 1.00 81.62 89 GLY A CA 1
ATOM 719 C C . GLY A 1 89 ? 6.285 -9.322 12.863 1.00 81.62 89 GLY A C 1
ATOM 720 O O . GLY A 1 89 ? 6.974 -9.738 13.789 1.00 81.62 89 GLY A O 1
ATOM 721 N N . TRP A 1 90 ? 6.741 -9.306 11.604 1.00 81.19 90 TRP A N 1
ATOM 722 C CA . TRP A 1 90 ? 8.057 -9.852 11.259 1.00 81.19 90 TRP A CA 1
ATOM 723 C C . TRP A 1 90 ? 9.156 -8.789 11.260 1.00 81.19 90 TRP A C 1
ATOM 725 O O . TRP A 1 90 ? 10.197 -8.981 11.888 1.00 81.19 90 TRP A O 1
ATOM 735 N N . ASN A 1 91 ? 8.961 -7.669 10.556 1.00 77.75 91 ASN A N 1
ATOM 736 C CA . ASN A 1 91 ? 9.949 -6.595 10.541 1.00 77.75 91 ASN A CA 1
ATOM 737 C C . ASN A 1 91 ? 9.278 -5.230 10.324 1.00 77.75 91 ASN A C 1
ATOM 739 O O . ASN A 1 91 ? 9.163 -4.794 9.168 1.00 77.75 91 ASN A O 1
ATOM 743 N N . PRO A 1 92 ? 8.967 -4.495 11.413 1.00 73.94 92 PRO A N 1
ATOM 744 C CA . PRO A 1 92 ? 8.210 -3.241 11.375 1.00 73.94 92 PRO A CA 1
ATOM 745 C C . PRO A 1 92 ? 8.913 -2.116 10.601 1.00 73.94 92 PRO A C 1
ATOM 747 O O . PRO A 1 92 ? 8.339 -1.059 10.362 1.00 73.94 92 PRO A O 1
ATOM 750 N N . ASN A 1 93 ? 10.160 -2.315 10.167 1.00 81.25 93 ASN A N 1
ATOM 751 C CA . ASN A 1 93 ? 10.888 -1.356 9.345 1.00 81.25 93 ASN A CA 1
ATOM 752 C C . ASN A 1 93 ? 10.685 -1.560 7.839 1.00 81.25 93 ASN A C 1
ATOM 754 O O . ASN A 1 93 ? 11.302 -0.834 7.050 1.00 81.25 93 ASN A O 1
ATOM 758 N N . THR A 1 94 ? 9.853 -2.515 7.408 1.00 86.94 94 THR A N 1
ATOM 759 C CA . THR A 1 94 ? 9.668 -2.839 5.981 1.00 86.94 94 THR A CA 1
ATOM 760 C C . THR A 1 94 ? 8.367 -2.310 5.395 1.00 86.94 94 THR A C 1
ATOM 762 O O . THR A 1 94 ? 8.358 -1.915 4.225 1.00 86.94 94 THR A O 1
ATOM 765 N N . HIS A 1 95 ? 7.299 -2.217 6.189 1.00 91.69 95 HIS A N 1
ATOM 766 C CA . HIS A 1 95 ? 6.080 -1.562 5.739 1.00 91.69 95 HIS A CA 1
ATOM 767 C C . HIS A 1 95 ? 6.255 -0.054 5.563 1.00 91.69 95 HIS A C 1
ATOM 769 O O . HIS A 1 95 ? 7.133 0.591 6.148 1.00 91.69 95 HIS A O 1
ATOM 775 N N . ARG A 1 96 ? 5.404 0.546 4.735 1.00 93.06 96 ARG A N 1
ATOM 776 C CA . ARG A 1 96 ? 5.405 1.990 4.506 1.00 93.06 96 ARG A CA 1
ATOM 777 C C . ARG A 1 96 ? 3.987 2.506 4.341 1.00 93.06 96 ARG A C 1
ATOM 779 O O . ARG A 1 96 ? 3.168 1.886 3.666 1.00 93.06 96 ARG A O 1
ATOM 786 N N . VAL A 1 97 ? 3.757 3.683 4.911 1.00 93.19 97 VAL A N 1
ATOM 787 C CA . VAL A 1 97 ? 2.545 4.475 4.720 1.00 93.19 97 VAL A CA 1
ATOM 788 C C . VAL A 1 97 ? 2.966 5.871 4.277 1.00 93.19 97 VAL A C 1
ATOM 790 O O . VAL A 1 97 ? 3.813 6.509 4.909 1.00 93.19 97 VAL A O 1
ATOM 793 N N . TRP A 1 98 ? 2.391 6.337 3.176 1.00 94.62 98 TRP A N 1
ATOM 794 C CA . TRP A 1 98 ? 2.550 7.694 2.668 1.00 94.62 98 TRP A CA 1
ATOM 795 C C . TRP A 1 98 ? 1.202 8.398 2.672 1.00 94.62 98 TRP A C 1
ATOM 797 O O . TRP A 1 98 ? 0.164 7.765 2.514 1.00 94.62 98 TRP A O 1
ATOM 807 N N . LEU A 1 99 ? 1.235 9.719 2.800 1.00 95.12 99 LEU A N 1
ATOM 808 C CA . LEU A 1 99 ? 0.104 10.581 2.495 1.00 95.12 99 LEU A CA 1
ATOM 809 C C . LEU A 1 99 ? 0.513 11.465 1.326 1.00 95.12 99 LEU A C 1
ATOM 811 O O . LEU A 1 99 ? 1.482 12.216 1.448 1.00 95.12 99 LEU A O 1
ATOM 815 N N . LEU A 1 100 ? -0.181 11.332 0.201 1.00 94.56 100 LEU A N 1
ATOM 816 C CA . LEU A 1 100 ? 0.119 12.077 -1.016 1.00 94.56 100 LEU A CA 1
ATOM 817 C C . LEU A 1 100 ? -1.006 13.076 -1.280 1.00 94.56 100 LEU A C 1
ATOM 819 O O . LEU A 1 100 ? -2.157 12.674 -1.416 1.00 94.56 100 LEU A O 1
ATOM 823 N N . ASP A 1 101 ? -0.678 14.364 -1.385 1.00 92.62 101 ASP A N 1
ATOM 824 C CA . ASP A 1 101 ? -1.631 15.421 -1.762 1.00 92.62 101 ASP A CA 1
ATOM 825 C C . ASP A 1 101 ? -1.785 15.521 -3.301 1.00 92.62 101 ASP A C 1
ATOM 827 O O . ASP A 1 101 ? -1.831 16.602 -3.882 1.00 92.62 101 ASP A O 1
ATOM 831 N N . ALA A 1 102 ? -1.775 14.375 -3.989 1.00 92.00 102 ALA A N 1
ATOM 832 C CA . ALA A 1 102 ? -1.877 14.251 -5.442 1.00 92.00 102 ALA A CA 1
ATOM 833 C C . ALA A 1 102 ? -2.306 12.826 -5.823 1.00 92.00 102 ALA A C 1
ATOM 835 O O . ALA A 1 102 ? -2.179 11.905 -5.015 1.00 92.00 102 ALA A O 1
ATOM 836 N N . ASN A 1 103 ? -2.750 12.632 -7.070 1.00 92.56 103 ASN A N 1
ATOM 837 C CA . ASN A 1 103 ? -3.039 11.300 -7.607 1.00 92.56 103 ASN A CA 1
ATOM 838 C C . ASN A 1 103 ? -1.781 10.404 -7.519 1.00 92.56 103 ASN A C 1
ATOM 840 O O . ASN A 1 103 ? -0.780 10.721 -8.171 1.00 92.56 103 ASN A O 1
ATOM 844 N N . PRO A 1 104 ? -1.817 9.273 -6.784 1.00 95.38 104 PRO A N 1
ATOM 845 C CA . PRO A 1 104 ? -0.660 8.393 -6.626 1.00 95.38 104 PRO A CA 1
ATOM 846 C C . PRO A 1 104 ? -0.048 7.912 -7.946 1.00 95.38 104 PRO A C 1
ATOM 848 O O . PRO A 1 104 ? 1.159 7.714 -8.016 1.00 95.38 104 PRO A O 1
ATOM 851 N N . LEU A 1 105 ? -0.827 7.792 -9.024 1.00 93.62 105 LEU A N 1
ATOM 852 C CA . LEU A 1 105 ? -0.322 7.343 -10.325 1.00 93.62 105 LEU A CA 1
ATOM 853 C C . LEU A 1 105 ? 0.719 8.282 -10.951 1.00 93.62 105 LEU A C 1
ATOM 855 O O . LEU A 1 105 ? 1.526 7.825 -11.758 1.00 93.62 105 LEU A O 1
ATOM 859 N N . VAL A 1 106 ? 0.722 9.567 -10.587 1.00 94.56 106 VAL A N 1
ATOM 860 C CA . VAL A 1 106 ? 1.632 10.571 -11.170 1.00 94.56 106 VAL A CA 1
ATOM 861 C C . VAL A 1 106 ? 2.749 11.004 -10.220 1.00 94.56 106 VAL A C 1
ATOM 863 O O . VAL A 1 106 ? 3.667 11.709 -10.633 1.00 94.56 106 VAL A O 1
ATOM 866 N N . VAL A 1 107 ? 2.740 10.539 -8.967 1.00 94.75 107 VAL A N 1
ATOM 867 C CA . VAL A 1 107 ? 3.774 10.851 -7.970 1.00 94.75 107 VAL A CA 1
ATOM 868 C C . VAL A 1 107 ? 4.452 9.604 -7.394 1.00 94.75 107 VAL A C 1
ATOM 870 O O . VAL A 1 107 ? 3.891 8.513 -7.312 1.00 94.75 107 VAL A O 1
ATOM 873 N N . SER A 1 108 ? 5.710 9.765 -6.979 1.00 93.62 108 SER A N 1
ATOM 874 C CA . SER A 1 108 ? 6.480 8.694 -6.337 1.00 93.62 108 SER A CA 1
ATOM 875 C C . SER A 1 108 ? 5.821 8.291 -5.003 1.00 93.62 108 SER A C 1
ATOM 877 O O . SER A 1 108 ? 5.380 9.176 -4.270 1.00 93.62 10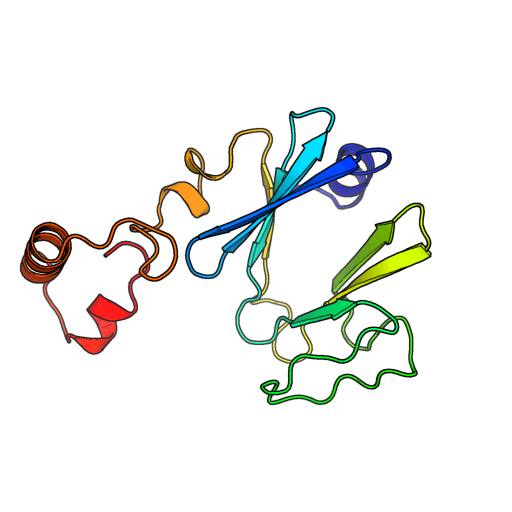8 SER A O 1
ATOM 879 N N . PRO A 1 109 ? 5.818 6.998 -4.619 1.00 94.19 109 PRO A N 1
ATOM 880 C CA . PRO A 1 109 ? 6.532 5.881 -5.253 1.00 94.19 109 PRO A CA 1
ATOM 881 C C . PRO A 1 109 ? 5.796 5.207 -6.416 1.00 94.19 109 PRO A C 1
ATOM 883 O O . PRO A 1 109 ? 6.448 4.557 -7.227 1.00 94.19 109 PRO A O 1
ATOM 886 N N . VAL A 1 110 ? 4.476 5.366 -6.525 1.00 95.56 110 VAL A N 1
ATOM 887 C CA . VAL A 1 110 ? 3.654 4.587 -7.465 1.00 95.56 110 VAL A CA 1
ATOM 888 C C . VAL A 1 110 ? 3.932 4.965 -8.922 1.00 95.56 110 VAL A C 1
ATOM 890 O O . VAL A 1 110 ? 3.954 4.080 -9.774 1.00 95.56 110 VAL A O 1
ATOM 893 N N . SER A 1 111 ? 4.240 6.231 -9.218 1.00 94.88 111 SER A N 1
ATOM 894 C CA . SER A 1 111 ? 4.561 6.662 -10.589 1.00 94.88 111 SER A CA 1
ATOM 895 C C . SER A 1 111 ? 5.843 6.069 -11.173 1.00 94.88 111 SER A C 1
ATOM 897 O O . SER A 1 111 ? 6.040 6.125 -12.383 1.00 94.88 111 SER A O 1
ATOM 899 N N . LYS A 1 112 ? 6.722 5.507 -10.334 1.00 94.19 112 LYS A N 1
ATOM 900 C CA . LYS A 1 112 ? 7.967 4.869 -10.788 1.00 94.19 112 LYS A CA 1
ATOM 901 C C . LYS A 1 112 ? 7.764 3.419 -11.217 1.00 94.19 112 LYS A C 1
ATOM 903 O O . LYS A 1 112 ? 8.629 2.870 -11.886 1.00 94.19 112 LYS A O 1
ATOM 908 N N . LEU A 1 113 ? 6.643 2.814 -10.829 1.00 92.81 113 LEU A N 1
ATOM 909 C CA . LEU A 1 113 ? 6.365 1.416 -11.113 1.00 92.81 113 LEU A CA 1
ATOM 910 C C . LEU A 1 113 ? 6.104 1.207 -12.602 1.00 92.81 113 LEU A C 1
ATOM 912 O O . LEU A 1 113 ? 5.391 1.984 -13.245 1.00 92.81 113 LEU A O 1
ATOM 916 N N . ALA A 1 114 ? 6.606 0.090 -13.114 1.00 89.94 114 ALA A N 1
ATOM 917 C CA . ALA A 1 114 ? 6.225 -0.437 -14.413 1.00 89.94 114 ALA A CA 1
ATOM 918 C C . ALA A 1 114 ? 4.706 -0.725 -14.482 1.00 89.94 114 ALA A C 1
ATOM 920 O O . ALA A 1 114 ? 3.978 -0.618 -13.479 1.00 89.94 114 ALA A O 1
ATOM 921 N N . PRO A 1 115 ? 4.149 -0.995 -15.675 1.00 87.75 115 PRO A N 1
ATOM 922 C CA . PRO A 1 115 ? 2.781 -1.496 -15.800 1.00 87.75 115 PRO A CA 1
ATOM 923 C C . PRO A 1 115 ? 2.531 -2.705 -14.883 1.00 87.75 115 PRO A C 1
ATOM 925 O O . PRO A 1 115 ? 3.392 -3.566 -14.725 1.00 87.75 115 PRO A O 1
ATOM 928 N N . ASP A 1 116 ? 1.362 -2.749 -14.239 1.00 89.75 116 ASP A N 1
ATOM 929 C CA . ASP A 1 116 ? 0.998 -3.884 -13.383 1.00 89.75 116 ASP A CA 1
ATOM 930 C C . ASP A 1 116 ? 0.726 -5.116 -14.261 1.00 89.75 116 ASP A C 1
ATOM 932 O O . ASP A 1 116 ? -0.089 -5.007 -15.178 1.00 89.75 116 ASP A O 1
ATOM 936 N N . PRO A 1 117 ? 1.343 -6.278 -13.992 1.00 86.88 117 PRO A N 1
ATOM 937 C CA . PRO A 1 117 ? 1.185 -7.458 -14.842 1.00 86.88 117 PRO A CA 1
ATOM 938 C C . PRO A 1 117 ? -0.196 -8.125 -14.730 1.00 86.88 117 PRO A C 1
ATOM 940 O O . PRO A 1 117 ? -0.490 -9.022 -15.511 1.00 86.88 117 PRO A O 1
ATOM 943 N N . ILE A 1 118 ? -1.026 -7.738 -13.751 1.00 87.25 118 ILE A N 1
ATOM 944 C CA . ILE A 1 118 ? -2.352 -8.325 -13.506 1.00 87.25 118 ILE A CA 1
ATOM 945 C C . ILE A 1 118 ? -3.466 -7.368 -13.940 1.00 87.25 118 ILE A C 1
ATOM 947 O O . ILE A 1 118 ? -4.411 -7.789 -14.596 1.00 87.25 118 ILE A O 1
ATOM 951 N N . ILE A 1 119 ? -3.394 -6.099 -13.524 1.00 85.69 119 ILE A N 1
ATOM 952 C CA . ILE A 1 119 ? -4.468 -5.113 -13.757 1.00 85.69 119 ILE A CA 1
ATOM 953 C C . ILE A 1 119 ? -4.177 -4.244 -14.993 1.00 85.69 119 ILE A C 1
ATOM 955 O O . ILE A 1 119 ? -5.097 -3.712 -15.610 1.00 85.69 119 ILE A O 1
ATOM 959 N N . GLY A 1 120 ? -2.902 -4.049 -15.339 1.00 79.00 120 GLY A N 1
ATOM 960 C CA . GLY A 1 120 ? -2.487 -3.168 -16.426 1.00 79.00 120 GLY A CA 1
ATOM 961 C C . GLY A 1 120 ? -2.512 -3.842 -17.801 1.00 79.00 120 GLY A C 1
ATOM 962 O O . GLY A 1 120 ? -2.547 -5.069 -17.895 1.00 79.00 120 GLY A O 1
ATOM 963 N N . PRO A 1 121 ? -2.452 -3.053 -18.890 1.00 80.62 121 PRO A N 1
ATOM 964 C CA . PRO A 1 121 ? -2.265 -3.606 -20.223 1.00 80.62 121 PRO A CA 1
ATOM 965 C C . PRO A 1 121 ? -0.903 -4.307 -20.301 1.00 80.62 121 PRO A C 1
ATOM 967 O O . PRO A 1 121 ? 0.142 -3.677 -20.115 1.00 80.62 121 PRO A O 1
ATOM 970 N N . PHE A 1 122 ? -0.919 -5.612 -20.575 1.00 82.56 122 PHE A N 1
ATOM 971 C CA . PHE A 1 122 ? 0.287 -6.396 -20.818 1.00 82.56 122 PHE A CA 1
ATOM 972 C C . PHE A 1 122 ? 0.513 -6.550 -22.325 1.00 82.56 122 PHE A C 1
ATOM 974 O O . PHE A 1 122 ? -0.073 -7.408 -22.981 1.00 82.56 122 PHE A O 1
ATOM 981 N N . GLU A 1 123 ? 1.381 -5.703 -22.868 1.00 88.12 123 GLU A N 1
ATOM 982 C CA . GLU A 1 123 ? 1.862 -5.784 -24.248 1.00 88.12 123 GLU A CA 1
ATOM 983 C C . GLU A 1 123 ? 3.182 -6.561 -24.271 1.00 88.12 123 GLU A C 1
ATOM 985 O O . GLU A 1 123 ? 4.204 -6.085 -23.767 1.00 88.12 123 GLU A O 1
ATOM 990 N N . PHE A 1 124 ? 3.177 -7.762 -24.858 1.00 88.81 124 PHE A N 1
ATOM 991 C CA . PHE A 1 124 ? 4.367 -8.620 -24.894 1.00 88.81 124 PHE A CA 1
ATOM 992 C C . PHE A 1 124 ? 5.551 -7.950 -25.603 1.00 88.81 124 PHE A C 1
ATOM 994 O O . PHE A 1 124 ? 6.685 -8.093 -25.158 1.00 88.81 124 PHE A O 1
ATOM 1001 N N . SER A 1 125 ? 5.292 -7.193 -26.670 1.00 91.75 125 SER A N 1
ATOM 1002 C CA . SER A 1 125 ? 6.300 -6.427 -27.415 1.00 91.75 125 SER A CA 1
ATOM 1003 C C . SER A 1 125 ? 7.007 -5.408 -26.512 1.00 91.75 125 SER A C 1
ATOM 1005 O O . SER A 1 125 ? 8.231 -5.411 -26.397 1.00 91.75 125 SER A O 1
ATOM 1007 N N . HIS A 1 126 ? 6.230 -4.602 -25.786 1.00 88.19 126 HIS A N 1
ATOM 1008 C CA . HIS A 1 126 ? 6.737 -3.610 -24.844 1.00 88.19 126 HIS A CA 1
ATOM 1009 C C . HIS A 1 126 ? 7.500 -4.254 -23.677 1.00 88.19 126 HIS A C 1
ATOM 1011 O O . HIS A 1 126 ? 8.553 -3.754 -23.272 1.00 88.19 126 HIS A O 1
ATOM 1017 N N . PHE A 1 127 ? 6.999 -5.377 -23.153 1.00 88.62 127 PHE A N 1
ATOM 1018 C CA . PHE A 1 127 ? 7.686 -6.149 -22.119 1.00 88.62 127 PHE A CA 1
ATOM 1019 C C . PHE A 1 127 ? 9.022 -6.711 -22.625 1.00 88.62 127 PHE A C 1
ATOM 1021 O O . PHE A 1 127 ? 10.050 -6.529 -21.973 1.00 88.62 127 PHE A O 1
ATOM 1028 N N . TYR A 1 128 ? 9.030 -7.338 -23.806 1.00 91.56 128 TYR A N 1
ATOM 1029 C CA . TYR A 1 128 ? 10.234 -7.875 -24.436 1.00 91.56 128 TYR A CA 1
ATOM 1030 C C . TYR A 1 128 ? 11.281 -6.780 -24.655 1.00 91.56 128 TYR A C 1
ATOM 1032 O O . TYR A 1 128 ? 12.426 -6.941 -24.238 1.00 91.56 128 TYR A O 1
ATOM 1040 N N . ASP A 1 129 ? 10.891 -5.639 -25.225 1.00 92.12 129 ASP A N 1
ATOM 1041 C CA . ASP A 1 129 ? 11.799 -4.520 -25.482 1.00 92.12 129 ASP A CA 1
ATOM 1042 C C . ASP A 1 129 ? 12.369 -3.923 -24.191 1.00 92.12 129 ASP A C 1
ATOM 1044 O O . ASP A 1 129 ? 13.550 -3.563 -24.133 1.00 92.12 129 ASP A O 1
ATOM 1048 N N . SER A 1 130 ? 11.545 -3.813 -23.145 1.00 89.88 130 SER A N 1
ATOM 1049 C CA . SER A 1 130 ? 11.969 -3.325 -21.828 1.00 89.88 130 SER A CA 1
ATOM 1050 C C . SER A 1 130 ? 12.954 -4.290 -21.175 1.00 89.88 130 SER A C 1
ATOM 1052 O O . SER A 1 130 ? 13.995 -3.862 -20.670 1.00 89.88 130 SER A O 1
ATOM 1054 N N . LEU A 1 131 ? 12.684 -5.594 -21.260 1.00 91.69 131 LEU A N 1
ATOM 1055 C CA . LEU A 1 131 ? 13.541 -6.646 -20.729 1.00 91.69 131 LEU A CA 1
ATOM 1056 C C . LEU A 1 131 ? 14.870 -6.747 -21.491 1.00 91.69 131 LEU A C 1
ATOM 1058 O O . LEU A 1 131 ? 15.930 -6.829 -20.872 1.00 91.69 131 LEU A O 1
ATOM 1062 N N . HIS A 1 132 ? 14.835 -6.695 -22.824 1.00 92.38 132 HIS A N 1
ATOM 1063 C CA . HIS A 1 132 ? 16.002 -6.887 -23.688 1.00 92.38 132 HIS A CA 1
ATOM 1064 C C . HIS A 1 132 ? 17.042 -5.762 -23.553 1.00 92.38 132 HIS A C 1
ATOM 1066 O O . HIS A 1 132 ? 18.236 -5.975 -23.761 1.00 92.38 132 HIS A O 1
ATOM 1072 N N . LYS A 1 133 ? 16.611 -4.566 -23.128 1.00 93.19 133 LYS A N 1
ATOM 1073 C CA . LYS A 1 133 ? 17.496 -3.429 -22.819 1.00 93.19 133 LYS A CA 1
ATOM 1074 C C . LYS A 1 133 ? 18.238 -3.581 -21.487 1.00 93.19 133 LYS A C 1
ATOM 1076 O O . LYS A 1 133 ? 19.193 -2.842 -21.233 1.00 93.19 133 LYS A O 1
ATOM 1081 N N . ARG A 1 134 ? 17.817 -4.494 -20.606 1.00 92.38 134 ARG A N 1
ATOM 1082 C CA . ARG A 1 134 ? 18.430 -4.692 -19.285 1.00 92.38 134 ARG A CA 1
ATOM 1083 C C . ARG A 1 134 ? 19.547 -5.730 -19.355 1.00 92.38 134 ARG A C 1
ATOM 1085 O O . ARG A 1 134 ? 19.429 -6.771 -19.989 1.00 92.38 134 ARG A O 1
ATOM 1092 N N . ARG A 1 135 ? 20.643 -5.458 -18.646 1.00 92.75 135 ARG A N 1
ATOM 1093 C CA . ARG A 1 135 ? 21.753 -6.402 -18.456 1.00 92.75 135 ARG A CA 1
ATOM 1094 C C . ARG A 1 135 ? 21.665 -7.007 -17.060 1.00 92.75 135 ARG A C 1
ATOM 1096 O O . ARG A 1 135 ? 21.447 -6.280 -16.096 1.00 92.75 135 ARG A O 1
ATOM 1103 N N . GLY A 1 136 ? 21.885 -8.313 -16.938 1.00 93.50 136 GLY A N 1
ATOM 1104 C CA . GLY A 1 136 ? 21.956 -8.991 -15.644 1.00 93.50 136 GLY A CA 1
ATOM 1105 C C . GLY A 1 136 ? 21.298 -10.366 -15.641 1.00 93.50 136 GLY A C 1
ATOM 1106 O O . GLY A 1 136 ? 20.842 -10.868 -16.665 1.00 93.50 136 GLY A O 1
ATOM 1107 N N . LYS A 1 137 ? 21.260 -10.990 -14.461 1.00 96.62 137 LYS A N 1
ATOM 1108 C CA . LYS A 1 137 ? 20.582 -12.277 -14.260 1.00 96.62 137 LYS A CA 1
ATOM 1109 C C . LYS A 1 137 ? 19.073 -12.076 -14.375 1.00 96.62 137 LYS A C 1
ATOM 1111 O O . LYS A 1 137 ? 18.531 -11.228 -13.668 1.00 96.62 137 LYS A O 1
ATOM 1116 N N . ILE A 1 138 ? 18.399 -12.907 -15.172 1.00 94.44 138 ILE A N 1
ATOM 1117 C CA . ILE A 1 138 ? 16.962 -12.765 -15.465 1.00 94.44 138 ILE A CA 1
ATOM 1118 C C . ILE A 1 138 ? 16.098 -12.637 -14.201 1.00 94.44 138 ILE A C 1
ATOM 1120 O O . ILE A 1 138 ? 15.259 -11.749 -14.123 1.00 94.44 138 ILE A O 1
ATOM 1124 N N . LYS A 1 139 ? 16.379 -13.429 -13.156 1.00 95.44 139 LYS A N 1
ATOM 1125 C CA . LYS A 1 139 ? 15.677 -13.342 -11.863 1.00 95.44 139 LYS A CA 1
ATOM 1126 C C . LYS A 1 139 ? 15.747 -11.943 -11.242 1.00 95.44 139 LYS A C 1
ATOM 1128 O O . LYS A 1 139 ? 14.764 -11.487 -10.681 1.00 95.44 139 LYS A O 1
ATOM 1133 N N . VAL A 1 140 ? 16.903 -11.282 -11.300 1.00 95.75 140 VAL A N 1
ATOM 1134 C CA . VAL A 1 140 ? 17.087 -9.949 -10.701 1.00 95.75 140 VAL A CA 1
ATOM 1135 C C . VAL A 1 140 ? 16.317 -8.906 -11.499 1.00 95.75 140 VAL A C 1
ATOM 1137 O O . VAL A 1 140 ? 15.650 -8.068 -10.907 1.00 95.75 140 VAL A O 1
ATOM 1140 N N . VAL A 1 141 ? 16.366 -9.001 -12.829 1.00 94.38 141 VAL A N 1
ATOM 1141 C CA . VAL A 1 141 ? 15.656 -8.080 -13.721 1.00 94.38 141 VAL A CA 1
ATOM 1142 C C . VAL A 1 141 ? 14.141 -8.195 -13.538 1.00 94.38 141 VAL A C 1
ATOM 1144 O O . VAL A 1 141 ? 13.480 -7.179 -13.395 1.00 94.38 141 VAL A O 1
ATOM 1147 N N . LEU A 1 142 ? 13.596 -9.413 -13.447 1.00 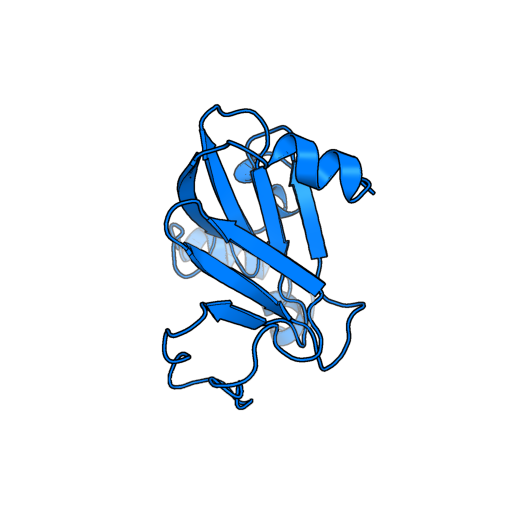92.69 142 LEU A N 1
ATOM 1148 C CA . LEU A 1 142 ? 12.159 -9.632 -13.222 1.00 92.69 142 LEU A CA 1
ATOM 1149 C C . LEU A 1 142 ? 11.671 -9.198 -11.830 1.00 92.69 142 LEU A C 1
ATOM 1151 O O . LEU A 1 142 ? 10.474 -9.031 -11.620 1.00 92.69 142 LEU A O 1
ATOM 1155 N N . LEU A 1 143 ? 12.575 -9.053 -10.857 1.00 93.62 143 LEU A N 1
ATOM 1156 C CA . LEU A 1 143 ? 12.238 -8.543 -9.527 1.00 93.62 143 LEU A CA 1
ATOM 1157 C C . LEU A 1 143 ? 12.310 -7.010 -9.448 1.00 93.62 143 LEU A C 1
ATOM 1159 O O . LEU A 1 143 ? 11.805 -6.438 -8.477 1.00 93.62 143 LEU A O 1
ATOM 1163 N N . ASP A 1 144 ? 12.899 -6.339 -10.441 1.00 91.69 144 ASP A N 1
ATOM 1164 C CA . ASP A 1 144 ? 12.901 -4.880 -10.532 1.00 91.69 144 ASP A CA 1
ATOM 1165 C C . ASP A 1 144 ? 11.484 -4.387 -10.843 1.00 91.69 144 ASP A C 1
ATOM 1167 O O . ASP A 1 144 ? 10.882 -4.744 -11.847 1.00 91.69 144 ASP A O 1
ATOM 1171 N N . GLN A 1 145 ? 10.937 -3.555 -9.958 1.00 90.44 145 GLN A N 1
ATOM 1172 C CA . GLN A 1 145 ? 9.569 -3.045 -10.083 1.00 90.44 145 GLN A CA 1
ATOM 1173 C C . GLN A 1 145 ? 9.431 -1.946 -11.154 1.00 90.44 145 GLN A C 1
ATOM 1175 O O . GLN A 1 145 ? 8.339 -1.409 -11.335 1.00 90.44 145 GLN A O 1
ATOM 1180 N N . ASN A 1 146 ? 10.527 -1.592 -11.835 1.00 87.88 146 ASN A N 1
ATOM 1181 C CA . ASN A 1 146 ? 10.579 -0.577 -12.888 1.00 87.88 146 ASN A CA 1
ATOM 1182 C C . ASN A 1 146 ? 10.846 -1.180 -14.288 1.00 87.88 146 ASN A C 1
ATOM 1184 O O . ASN A 1 146 ? 11.262 -0.447 -15.193 1.00 87.88 146 ASN A O 1
ATOM 1188 N N . VAL A 1 147 ? 10.685 -2.501 -14.449 1.00 82.69 147 VAL A N 1
ATOM 1189 C CA . VAL A 1 147 ? 10.822 -3.239 -15.721 1.00 82.69 147 VAL A CA 1
ATOM 1190 C C . VAL A 1 147 ? 9.468 -3.727 -16.204 1.00 82.69 147 VAL A C 1
ATOM 1192 O O . VAL A 1 147 ? 8.704 -4.252 -15.367 1.00 82.69 147 VAL A O 1
#

Sequence (147 aa):
KVSFAVFKAKLEGRKLEAVHRRGKYFWFDLTPSGSSPVFHLGLGGSITIKGVQPFEYKDFKVEDDTWPPEFLALELIFTNDIRLAFTDGWNPNTHRVWLLDANPLVVSPVSKLAPDPIIGPFEFSHFYDSLHKRRGKIKVVLLDQNV

Organism: NCBI:txid73025